Protein AF-A0A1Q7VZR0-F1 (afdb_monomer_lite)

Secondary structure (DSSP, 8-state):
----HHHHHHHHHHHSS--GGG---HHHHHHHHHHHHHHHHHHHHHHHHHHHHHH-HHHHHHHHHHHHHHHHHHHHHHHHHHHS--------PPP------------SS-GGGGHHHHHTSSS--

pLDDT: mean 72.95, std 22.97, range [35.16, 96.56]

Foldseek 3Di:
DDDDPLLLLLLQLLPFDDDPVVVDDLVVSVVSSVVSCVPPNSVRSVVVLVVCCVVPVVVSVVSSVSSSVSSCVSCVVVVVVVPVPPPPPDPPDDDDDDDDDPDPPPPPDPPPPVVVVVVVVPDDD

Sequence (125 aa):
MSITLDEVRAEALFAGDLQPSEHPPPERVRRSVTGMLRRYGAAWCAARMAQEFGDHPEWAAARMAWALRVVRDCYAGAARARTRCRPARLRRVAPTEPAGRVERVRCRYPTRRYRHA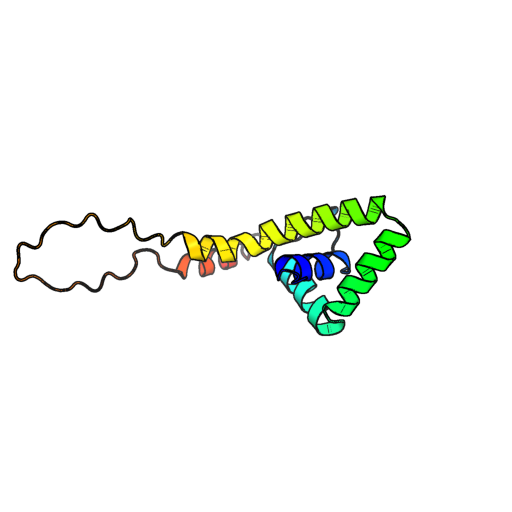LERRNRWC

Radius of gyration: 21.92 Å; chains: 1; bounding box: 68×50×35 Å

Structure (mmCIF, N/CA/C/O backbone):
data_AF-A0A1Q7VZR0-F1
#
_entry.id   AF-A0A1Q7VZR0-F1
#
loop_
_atom_site.group_PDB
_atom_site.id
_atom_site.type_symbol
_atom_site.label_atom_id
_atom_site.label_alt_id
_atom_site.label_comp_id
_atom_site.label_asym_id
_atom_site.label_entity_id
_atom_site.label_seq_id
_atom_site.pdbx_PDB_ins_code
_atom_site.Cartn_x
_atom_site.Cartn_y
_atom_site.Cartn_z
_atom_site.occupancy
_atom_site.B_iso_or_equiv
_atom_site.auth_seq_id
_atom_site.auth_comp_id
_atom_site.auth_asym_id
_atom_site.auth_atom_id
_atom_site.pdbx_PDB_model_num
ATOM 1 N N . MET A 1 1 ? -2.148 -15.924 -11.083 1.00 44.56 1 MET A N 1
ATOM 2 C CA . MET A 1 1 ? -1.932 -15.383 -9.722 1.00 44.56 1 MET A CA 1
ATOM 3 C C . MET A 1 1 ? -2.795 -14.146 -9.559 1.00 44.56 1 MET A C 1
ATOM 5 O O . MET A 1 1 ? -2.600 -13.192 -10.296 1.00 44.56 1 MET A O 1
ATOM 9 N N . SER A 1 2 ? -3.800 -14.184 -8.686 1.00 61.41 2 SER A N 1
ATOM 10 C CA . SER A 1 2 ? -4.652 -13.027 -8.392 1.00 61.41 2 SER A CA 1
ATOM 11 C C . SER A 1 2 ? -4.023 -12.206 -7.269 1.00 61.41 2 SER A C 1
ATOM 13 O O . SER A 1 2 ? -3.960 -12.694 -6.142 1.00 61.41 2 SER A O 1
ATOM 15 N N . ILE A 1 3 ? -3.577 -10.988 -7.567 1.00 76.94 3 ILE A N 1
ATOM 16 C CA . ILE A 1 3 ? -3.148 -10.038 -6.535 1.00 76.94 3 ILE A CA 1
ATOM 17 C C . ILE A 1 3 ? -4.372 -9.521 -5.769 1.00 76.94 3 ILE A C 1
ATOM 19 O O . ILE A 1 3 ? -5.441 -9.291 -6.344 1.00 76.94 3 ILE A O 1
ATOM 23 N N . THR A 1 4 ? -4.248 -9.377 -4.456 1.00 89.50 4 THR A N 1
ATOM 24 C CA . THR A 1 4 ? -5.311 -8.860 -3.593 1.00 89.50 4 THR A CA 1
ATOM 25 C C . THR A 1 4 ? -5.393 -7.335 -3.682 1.00 89.50 4 THR A C 1
ATOM 27 O O . THR A 1 4 ? -4.434 -6.643 -4.018 1.00 89.50 4 THR A O 1
ATOM 30 N N . LEU A 1 5 ? -6.547 -6.761 -3.332 1.00 89.75 5 LEU A N 1
ATOM 31 C CA . LEU A 1 5 ? -6.714 -5.304 -3.335 1.00 89.75 5 LEU A CA 1
ATOM 32 C C . LEU A 1 5 ? -5.774 -4.595 -2.343 1.00 89.75 5 LEU A C 1
ATOM 34 O O . LEU A 1 5 ? -5.388 -3.452 -2.575 1.00 89.75 5 LEU A O 1
ATOM 38 N N . ASP A 1 6 ? -5.421 -5.247 -1.236 1.00 91.62 6 ASP A N 1
ATOM 39 C CA . ASP A 1 6 ? -4.493 -4.674 -0.260 1.00 91.62 6 ASP A CA 1
ATOM 40 C C . ASP A 1 6 ? -3.043 -4.713 -0.760 1.00 91.62 6 ASP A C 1
ATOM 42 O O . ASP A 1 6 ? -2.290 -3.789 -0.462 1.00 91.62 6 ASP A O 1
ATOM 46 N N . GLU A 1 7 ? -2.675 -5.695 -1.587 1.00 93.12 7 GLU A N 1
ATOM 47 C CA . GLU A 1 7 ? -1.384 -5.715 -2.293 1.00 93.12 7 GLU A CA 1
ATOM 48 C C . GLU A 1 7 ? -1.291 -4.560 -3.291 1.00 93.12 7 GLU A C 1
ATOM 50 O O . GLU A 1 7 ? -0.358 -3.768 -3.208 1.00 93.12 7 GLU A O 1
ATOM 55 N N . VAL A 1 8 ? -2.322 -4.349 -4.117 1.00 94.62 8 VAL A N 1
ATOM 56 C CA . VAL A 1 8 ? -2.375 -3.210 -5.058 1.00 94.62 8 VAL A CA 1
ATOM 57 C C . VAL A 1 8 ? -2.266 -1.863 -4.331 1.00 94.62 8 VAL A C 1
ATOM 59 O O . VAL A 1 8 ? -1.611 -0.928 -4.792 1.00 94.62 8 VAL A O 1
ATOM 62 N N . ARG A 1 9 ? -2.906 -1.732 -3.162 1.00 95.69 9 ARG A N 1
ATOM 63 C CA . ARG A 1 9 ? -2.798 -0.520 -2.333 1.00 95.69 9 ARG A CA 1
ATOM 64 C C . ARG A 1 9 ? -1.403 -0.354 -1.739 1.00 95.69 9 ARG A C 1
ATOM 66 O O . ARG A 1 9 ? -0.948 0.781 -1.618 1.00 95.69 9 ARG A O 1
ATOM 73 N N . ALA A 1 10 ? -0.758 -1.449 -1.342 1.00 95.75 10 ALA A N 1
ATOM 74 C CA . ALA A 1 10 ? 0.597 -1.427 -0.805 1.00 95.75 10 ALA A CA 1
ATOM 75 C C . ALA A 1 10 ? 1.617 -1.063 -1.887 1.00 95.75 10 ALA A C 1
ATOM 77 O O . ALA A 1 10 ? 2.458 -0.213 -1.628 1.00 95.75 10 ALA A O 1
ATOM 78 N N . GLU A 1 11 ? 1.484 -1.591 -3.103 1.00 95.81 11 GLU A N 1
ATOM 79 C CA . GLU A 1 11 ? 2.297 -1.211 -4.268 1.00 95.81 11 GLU A CA 1
ATOM 80 C C . GLU A 1 11 ? 2.161 0.280 -4.595 1.00 95.81 11 GLU A C 1
ATOM 82 O O . GLU A 1 11 ? 3.150 0.985 -4.794 1.00 95.81 11 GLU A O 1
ATOM 87 N N . ALA A 1 12 ? 0.933 0.798 -4.590 1.00 96.56 12 ALA A N 1
ATOM 88 C CA . ALA A 1 12 ? 0.694 2.218 -4.822 1.00 96.56 12 ALA A CA 1
ATOM 89 C C . ALA A 1 12 ? 1.268 3.104 -3.704 1.00 96.56 12 ALA A C 1
ATOM 91 O O . ALA A 1 12 ? 1.770 4.192 -3.977 1.00 96.56 12 ALA A O 1
ATOM 92 N N . LEU A 1 13 ? 1.199 2.655 -2.445 1.00 95.56 13 LEU A N 1
ATOM 93 C CA . LEU A 1 13 ? 1.805 3.362 -1.315 1.00 95.56 13 LEU A CA 1
ATOM 94 C C . LEU A 1 13 ? 3.337 3.302 -1.366 1.00 95.56 13 LEU A C 1
ATOM 96 O O . LEU A 1 13 ? 3.990 4.291 -1.047 1.00 95.56 13 LEU A O 1
ATOM 100 N N . PHE A 1 14 ? 3.895 2.167 -1.786 1.00 95.25 14 PHE A N 1
ATOM 101 C CA . PHE A 1 14 ? 5.325 1.968 -1.989 1.00 95.25 14 PHE A CA 1
ATOM 102 C C . PHE A 1 14 ? 5.875 2.956 -3.021 1.00 95.25 14 PHE A C 1
ATOM 104 O O . PHE A 1 14 ? 6.869 3.626 -2.752 1.00 95.25 14 PHE A O 1
ATOM 111 N N . ALA A 1 15 ? 5.195 3.085 -4.163 1.00 93.25 15 ALA A N 1
ATOM 112 C CA . ALA A 1 15 ? 5.601 3.969 -5.251 1.00 93.25 15 ALA A CA 1
ATOM 113 C C . ALA A 1 15 ? 5.336 5.464 -4.978 1.00 93.25 15 ALA A C 1
ATOM 115 O O . ALA A 1 15 ? 5.796 6.304 -5.747 1.00 93.25 15 ALA A O 1
ATOM 116 N N . GLY A 1 16 ? 4.563 5.799 -3.941 1.00 90.25 16 GLY A N 1
ATOM 117 C CA . GLY A 1 16 ? 4.238 7.179 -3.579 1.00 90.25 16 GLY A CA 1
ATOM 118 C C . GLY A 1 16 ? 5.257 7.817 -2.632 1.00 90.25 16 GLY A C 1
ATOM 119 O O . GLY A 1 16 ? 6.066 7.132 -2.012 1.00 90.25 16 GLY A O 1
ATOM 120 N N . ASP A 1 17 ? 5.152 9.134 -2.450 1.00 87.88 17 ASP A N 1
ATOM 121 C CA . ASP A 1 17 ? 6.146 9.941 -1.718 1.00 87.88 17 ASP A CA 1
ATOM 122 C C . ASP A 1 17 ? 6.006 9.913 -0.187 1.00 87.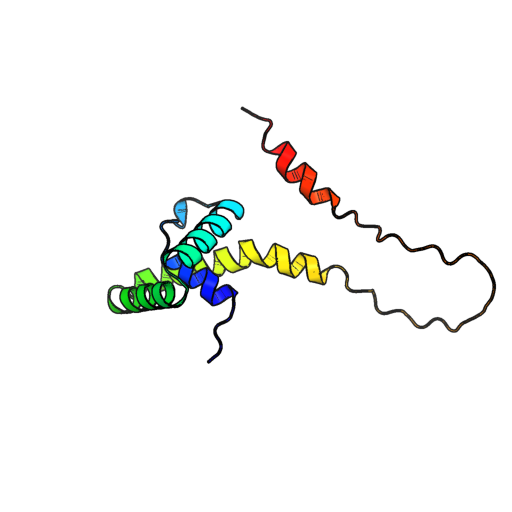88 17 ASP A C 1
ATOM 124 O O . ASP A 1 17 ? 6.772 10.561 0.520 1.00 87.88 17 ASP A O 1
ATOM 128 N N . LEU A 1 18 ? 5.025 9.183 0.358 1.00 89.50 18 LEU A N 1
ATOM 129 C CA . LEU A 1 18 ? 4.836 9.121 1.809 1.00 89.50 18 LEU A CA 1
ATOM 130 C C . LEU A 1 18 ? 5.999 8.381 2.470 1.00 89.50 18 LEU A C 1
ATOM 132 O O . LEU A 1 18 ? 6.367 7.277 2.055 1.00 89.50 18 LEU A O 1
ATOM 136 N N . GLN A 1 19 ? 6.542 8.979 3.527 1.00 83.38 19 GLN A N 1
ATOM 137 C CA . GLN A 1 19 ? 7.616 8.385 4.307 1.00 83.38 19 GLN A CA 1
ATOM 138 C C . GLN A 1 19 ? 7.094 7.742 5.602 1.00 83.38 19 GLN A C 1
ATOM 140 O O . GLN A 1 19 ? 6.137 8.233 6.211 1.00 83.38 19 GLN A O 1
ATOM 145 N N . PRO A 1 20 ? 7.742 6.660 6.077 1.00 78.31 20 PRO A N 1
ATOM 146 C CA . PRO A 1 20 ? 7.409 6.045 7.360 1.00 78.31 20 PRO A CA 1
ATOM 147 C C . PRO A 1 20 ? 7.498 6.991 8.562 1.00 78.31 20 PRO A C 1
ATOM 149 O O . PRO A 1 20 ? 6.682 6.887 9.477 1.00 78.31 20 PRO A O 1
ATOM 152 N N . SER A 1 21 ? 8.462 7.914 8.543 1.00 80.19 21 SER A N 1
ATOM 153 C CA . SER A 1 21 ? 8.747 8.882 9.610 1.00 80.19 21 SER A CA 1
ATOM 154 C C . SER A 1 21 ? 7.662 9.946 9.787 1.00 80.19 21 SER A C 1
ATOM 156 O O . SER A 1 21 ? 7.508 10.486 10.876 1.00 80.19 21 SER A O 1
ATOM 158 N N . GLU A 1 22 ? 6.879 10.240 8.746 1.00 79.31 22 GLU A N 1
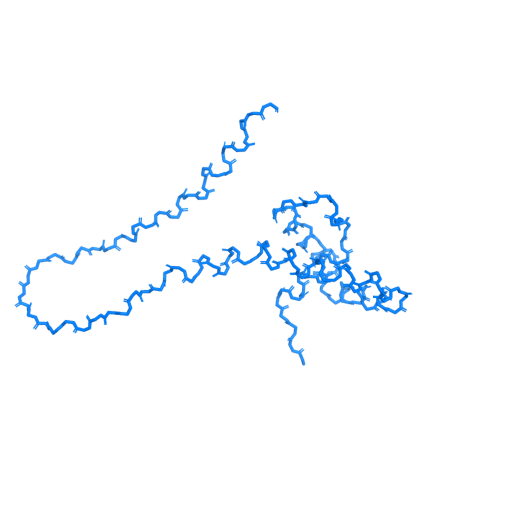ATOM 159 C CA . GLU A 1 22 ? 5.829 11.267 8.795 1.00 79.31 22 GLU A CA 1
ATOM 160 C C . GLU A 1 22 ? 4.589 10.834 9.596 1.00 79.31 22 GLU A C 1
ATOM 162 O O . GLU A 1 22 ? 3.683 11.644 9.794 1.00 79.31 22 GLU A O 1
ATOM 167 N N . HIS A 1 23 ? 4.501 9.560 10.004 1.00 78.56 23 HIS A N 1
ATOM 168 C CA . HIS A 1 23 ? 3.334 8.973 10.676 1.00 78.56 23 HIS A CA 1
ATOM 169 C C . HIS A 1 23 ? 1.989 9.418 10.055 1.00 78.56 23 HIS A C 1
ATOM 171 O O . HIS A 1 23 ? 1.122 9.966 10.748 1.00 78.56 23 HIS A O 1
ATOM 177 N N . PRO A 1 24 ? 1.793 9.224 8.734 1.00 82.62 24 PRO A N 1
ATOM 178 C CA . PRO A 1 24 ? 0.688 9.844 8.022 1.00 82.62 24 PRO A CA 1
ATOM 179 C C . PRO A 1 24 ? -0.669 9.322 8.521 1.00 82.62 24 PRO A C 1
ATOM 181 O O . PRO A 1 24 ? -0.843 8.114 8.704 1.00 82.62 24 PRO A O 1
ATOM 184 N N . PRO A 1 25 ? -1.676 10.202 8.690 1.00 83.06 25 PRO A N 1
ATOM 185 C CA . PRO A 1 25 ? -3.005 9.771 9.097 1.00 83.06 25 PRO A CA 1
ATOM 186 C C . PRO A 1 25 ? -3.675 8.927 7.994 1.00 83.06 25 PRO A C 1
ATOM 188 O O . PRO A 1 25 ? -3.388 9.128 6.804 1.00 83.06 25 PRO A O 1
ATOM 191 N N . PRO A 1 26 ? -4.620 8.030 8.344 1.00 85.50 26 PRO A N 1
ATOM 192 C CA . PRO A 1 26 ? -5.240 7.103 7.392 1.00 85.50 26 PRO A CA 1
ATOM 193 C C . PRO A 1 26 ? -5.867 7.766 6.160 1.00 85.50 26 PRO A C 1
ATOM 195 O O . PRO A 1 26 ? -5.871 7.201 5.068 1.00 85.50 26 PRO A O 1
ATOM 198 N N . GLU A 1 27 ? -6.392 8.979 6.301 1.00 86.75 27 GLU A N 1
ATOM 199 C CA . GLU A 1 27 ? -6.986 9.755 5.215 1.00 86.75 27 GLU A CA 1
ATOM 200 C C . GLU A 1 27 ? -5.933 10.202 4.196 1.00 86.75 27 GLU A C 1
ATOM 202 O O . GLU A 1 27 ? -6.187 10.154 2.991 1.00 86.75 27 GLU A O 1
ATOM 207 N N . ARG A 1 28 ? -4.742 10.605 4.661 1.00 88.81 28 ARG A N 1
ATOM 208 C CA . ARG A 1 28 ? -3.625 11.005 3.791 1.00 88.81 28 ARG A CA 1
ATOM 209 C C . ARG A 1 28 ? -3.091 9.797 3.027 1.00 88.81 28 ARG A C 1
ATOM 211 O O . ARG A 1 28 ? -2.902 9.896 1.817 1.00 88.81 28 ARG A O 1
ATOM 218 N N . VAL A 1 29 ? -2.968 8.651 3.698 1.00 91.75 29 VAL A N 1
ATOM 219 C CA . VAL A 1 29 ? -2.619 7.366 3.068 1.00 91.75 29 VAL A CA 1
ATOM 220 C C . VAL A 1 29 ? -3.621 7.016 1.965 1.00 91.75 29 VAL A C 1
ATOM 222 O O . VAL A 1 29 ? -3.230 6.760 0.829 1.00 91.75 29 VAL A O 1
ATOM 225 N N . ARG A 1 30 ? -4.928 7.062 2.259 1.00 92.12 30 ARG A N 1
ATOM 226 C CA . ARG A 1 30 ? -5.984 6.746 1.280 1.00 92.12 30 ARG A CA 1
ATOM 227 C C . ARG A 1 30 ? -5.971 7.668 0.066 1.00 92.12 30 ARG A C 1
ATOM 229 O O . ARG A 1 30 ? -6.133 7.189 -1.058 1.00 92.12 30 ARG A O 1
ATOM 236 N N . ARG A 1 31 ? -5.774 8.973 0.278 1.00 93.25 31 ARG A N 1
ATOM 237 C CA . ARG A 1 31 ? -5.664 9.949 -0.815 1.00 93.25 31 ARG A CA 1
ATOM 238 C C . ARG A 1 31 ? -4.438 9.693 -1.680 1.00 93.25 31 ARG A C 1
ATOM 240 O O . ARG A 1 31 ? -4.584 9.674 -2.895 1.00 93.25 31 ARG A O 1
ATOM 247 N N . SER A 1 32 ? -3.280 9.448 -1.066 1.00 94.69 32 SER A N 1
ATOM 248 C CA . SER A 1 32 ? -2.039 9.150 -1.789 1.00 94.69 32 SER A CA 1
ATOM 249 C C . SER A 1 32 ? -2.190 7.901 -2.660 1.00 94.69 32 SER A C 1
ATOM 251 O O . SER A 1 32 ? -2.033 7.975 -3.875 1.00 94.69 32 SER A O 1
ATOM 253 N N . VAL A 1 33 ? -2.653 6.791 -2.073 1.00 94.81 33 VAL A N 1
ATOM 254 C CA . VAL A 1 33 ? -2.904 5.532 -2.798 1.00 94.81 33 VAL A CA 1
ATOM 255 C C . VAL A 1 33 ? -3.877 5.735 -3.960 1.00 94.81 33 VAL A C 1
ATOM 257 O O . VAL A 1 33 ? -3.620 5.293 -5.076 1.00 94.81 33 VAL A O 1
ATOM 260 N N . THR A 1 34 ? -4.986 6.443 -3.728 1.00 95.06 34 THR A N 1
ATOM 261 C CA . THR A 1 34 ? -5.968 6.719 -4.788 1.00 95.06 34 THR A CA 1
ATOM 262 C C . THR A 1 34 ? -5.378 7.604 -5.888 1.00 95.06 34 THR A C 1
ATOM 264 O O . THR A 1 34 ? -5.6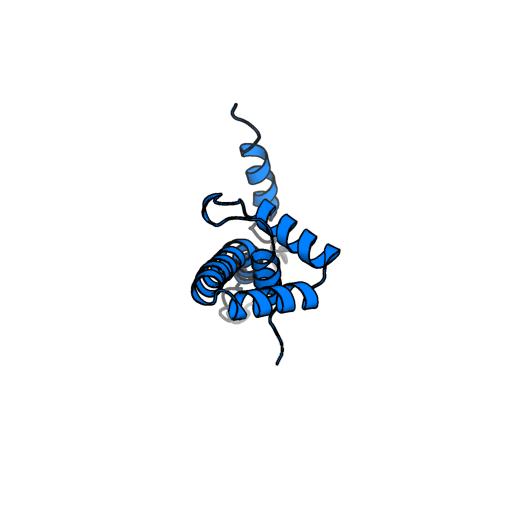57 7.376 -7.061 1.00 95.06 34 THR A O 1
ATOM 267 N N . GLY A 1 35 ? -4.564 8.599 -5.528 1.00 95.75 35 GLY A N 1
ATOM 268 C CA . GLY A 1 35 ? -3.887 9.483 -6.474 1.00 95.75 35 GLY A CA 1
ATOM 269 C C . GLY A 1 35 ? -2.901 8.729 -7.363 1.00 95.75 35 GLY A C 1
ATOM 270 O O . GLY A 1 35 ? -2.972 8.858 -8.582 1.00 95.75 35 GLY A O 1
ATOM 271 N N . MET A 1 36 ? -2.060 7.881 -6.768 1.00 95.69 36 MET A N 1
ATOM 272 C CA . MET A 1 36 ? -1.098 7.042 -7.490 1.00 95.69 36 MET A CA 1
ATOM 273 C C . MET A 1 36 ? -1.798 6.089 -8.460 1.00 95.69 36 MET A C 1
ATOM 275 O O . MET A 1 36 ? -1.482 6.069 -9.649 1.00 95.69 36 MET A O 1
ATOM 279 N N . LEU A 1 37 ? -2.823 5.373 -7.986 1.00 95.31 37 LEU A N 1
ATOM 280 C CA . LEU A 1 37 ? -3.587 4.445 -8.822 1.00 95.31 37 LEU A CA 1
ATOM 281 C C . LEU A 1 37 ? -4.332 5.149 -9.959 1.00 95.31 37 LEU A C 1
ATOM 283 O O . LEU A 1 37 ? -4.424 4.600 -11.050 1.00 95.31 37 LEU A O 1
ATOM 287 N N . ARG A 1 38 ? -4.859 6.357 -9.733 1.00 95.00 38 ARG A N 1
ATOM 288 C CA . ARG A 1 38 ? -5.543 7.126 -10.784 1.00 95.00 38 ARG A CA 1
ATOM 289 C C . ARG A 1 38 ? -4.587 7.715 -11.811 1.00 95.00 38 ARG A C 1
ATOM 291 O O . ARG A 1 38 ? -4.956 7.807 -12.975 1.00 95.00 38 ARG A O 1
ATOM 298 N N . ARG A 1 39 ? -3.404 8.155 -11.381 1.00 95.88 39 ARG A N 1
ATOM 299 C CA . ARG A 1 39 ? -2.441 8.837 -12.249 1.00 95.88 39 ARG A CA 1
ATOM 300 C C . ARG A 1 39 ? -1.612 7.862 -13.080 1.00 95.88 39 ARG A C 1
ATOM 302 O O . ARG A 1 39 ? -1.350 8.150 -14.240 1.00 95.88 39 ARG A O 1
ATOM 309 N N . TYR A 1 40 ? -1.212 6.739 -12.489 1.00 95.00 40 TYR A N 1
ATOM 310 C CA . TYR A 1 40 ? -0.251 5.813 -13.097 1.00 95.00 40 TYR A CA 1
ATOM 311 C C . TYR A 1 40 ? -0.804 4.399 -13.302 1.00 95.00 40 TYR A C 1
ATOM 313 O O . TYR A 1 40 ? -0.293 3.648 -14.128 1.00 95.00 40 TYR A O 1
ATOM 321 N N . GLY A 1 41 ? -1.864 4.025 -12.581 1.00 94.38 41 GLY A N 1
ATOM 322 C CA . GLY A 1 41 ? -2.421 2.676 -12.633 1.00 94.38 41 GLY A CA 1
ATOM 323 C C . GLY A 1 41 ? -1.638 1.654 -11.802 1.00 94.38 41 GLY A C 1
ATOM 324 O O . GLY A 1 41 ? -0.512 1.887 -11.362 1.00 94.38 41 GLY A O 1
ATOM 325 N N . ALA A 1 42 ? -2.259 0.493 -11.577 1.00 93.62 42 ALA A N 1
ATOM 326 C CA . ALA A 1 42 ? -1.689 -0.576 -10.753 1.00 93.62 42 ALA A CA 1
ATOM 327 C C . ALA A 1 42 ? -0.441 -1.214 -11.388 1.00 93.62 42 ALA A C 1
ATOM 329 O O . ALA A 1 42 ? 0.551 -1.424 -10.702 1.00 93.62 42 ALA A O 1
ATOM 330 N N . ALA A 1 43 ? -0.456 -1.452 -12.705 1.00 94.44 43 ALA A N 1
ATOM 331 C CA . ALA A 1 43 ? 0.664 -2.082 -13.409 1.00 94.44 43 ALA A CA 1
ATOM 332 C C . ALA A 1 43 ? 1.958 -1.259 -13.311 1.00 94.44 43 ALA A C 1
ATOM 334 O O . ALA A 1 43 ? 3.030 -1.815 -13.095 1.00 94.44 43 ALA A O 1
ATOM 335 N N . TRP A 1 44 ? 1.855 0.069 -13.409 1.00 95.88 44 TRP A N 1
ATOM 336 C CA . TRP A 1 44 ? 3.009 0.949 -13.242 1.00 95.88 44 TRP A CA 1
ATOM 337 C C . TRP A 1 44 ? 3.538 0.928 -11.804 1.00 95.88 44 TRP A C 1
ATOM 339 O O . TRP A 1 44 ? 4.748 0.886 -11.600 1.00 95.88 44 TRP A O 1
ATOM 349 N N . CYS A 1 45 ? 2.647 0.903 -10.803 1.00 95.12 45 CYS A N 1
ATOM 350 C CA . CYS A 1 45 ? 3.052 0.799 -9.398 1.00 95.12 45 CYS A CA 1
ATOM 351 C C . CYS A 1 45 ? 3.802 -0.517 -9.132 1.00 95.12 45 CYS A C 1
ATOM 353 O O . CYS A 1 45 ? 4.849 -0.499 -8.488 1.00 95.12 45 CYS A O 1
ATOM 355 N N . ALA A 1 46 ? 3.313 -1.631 -9.685 1.00 94.38 46 ALA A N 1
ATOM 356 C CA . ALA A 1 46 ? 3.977 -2.929 -9.603 1.00 94.38 46 ALA A CA 1
ATOM 357 C C . ALA A 1 46 ? 5.342 -2.927 -10.314 1.00 94.38 46 ALA A C 1
ATOM 359 O O . ALA A 1 46 ? 6.322 -3.412 -9.756 1.00 94.38 46 ALA A O 1
ATOM 360 N N . ALA A 1 47 ? 5.435 -2.327 -11.506 1.00 95.00 47 ALA A N 1
ATOM 361 C CA . ALA A 1 47 ? 6.694 -2.214 -12.243 1.00 95.00 47 ALA A CA 1
ATOM 362 C C . ALA A 1 47 ? 7.729 -1.359 -11.496 1.00 95.00 47 ALA A C 1
ATOM 364 O O . ALA A 1 47 ? 8.890 -1.745 -11.401 1.00 95.00 47 ALA A O 1
ATOM 365 N N . ARG A 1 48 ? 7.312 -0.227 -10.909 1.00 94.56 48 ARG A N 1
ATOM 366 C CA . ARG A 1 48 ? 8.196 0.616 -10.092 1.00 94.56 48 ARG A CA 1
ATOM 367 C C . ARG A 1 48 ? 8.688 -0.126 -8.850 1.00 94.56 48 ARG A C 1
ATOM 369 O O . ARG A 1 48 ? 9.862 -0.026 -8.518 1.00 94.56 48 ARG A O 1
ATOM 376 N N . MET A 1 49 ? 7.807 -0.879 -8.194 1.00 94.38 49 MET A N 1
ATOM 377 C CA . MET A 1 49 ? 8.182 -1.733 -7.070 1.00 94.38 49 MET A CA 1
ATOM 378 C C . MET A 1 49 ? 9.211 -2.787 -7.491 1.00 94.38 49 MET A C 1
ATOM 380 O O . MET A 1 49 ? 10.257 -2.884 -6.861 1.00 94.38 49 MET A O 1
ATOM 384 N N . ALA A 1 50 ? 8.970 -3.505 -8.589 1.00 95.00 50 ALA A N 1
ATOM 385 C CA . ALA A 1 50 ? 9.893 -4.517 -9.095 1.00 95.00 50 ALA A CA 1
ATOM 386 C C . ALA A 1 50 ? 11.267 -3.939 -9.472 1.00 95.00 50 ALA A C 1
ATOM 388 O O . ALA A 1 50 ? 12.282 -4.546 -9.146 1.00 95.00 50 ALA A O 1
ATOM 389 N N . GLN A 1 51 ? 11.298 -2.762 -10.107 1.00 94.81 51 GLN A N 1
ATOM 390 C CA . GLN A 1 51 ? 12.545 -2.071 -10.441 1.00 94.81 51 GLN A CA 1
ATOM 391 C C . GLN A 1 51 ? 13.368 -1.787 -9.183 1.00 94.81 51 GLN A C 1
ATOM 393 O O . GLN A 1 51 ? 14.536 -2.147 -9.108 1.00 94.81 51 GLN A O 1
ATOM 398 N N . GLU A 1 52 ? 12.735 -1.212 -8.164 1.00 94.25 52 GLU A N 1
ATOM 399 C CA . GLU A 1 52 ? 13.417 -0.881 -6.917 1.00 94.25 52 GLU A CA 1
ATOM 400 C C . GLU A 1 52 ? 13.924 -2.123 -6.175 1.00 94.25 52 GLU A C 1
ATOM 402 O O . GLU A 1 52 ? 14.999 -2.105 -5.587 1.00 94.25 52 GLU A O 1
ATOM 407 N N . PHE A 1 53 ? 13.173 -3.224 -6.217 1.00 94.88 53 PHE A N 1
ATOM 408 C CA . PHE A 1 53 ? 13.643 -4.499 -5.677 1.00 94.88 53 PHE A CA 1
ATOM 409 C C . PHE A 1 53 ? 14.854 -5.059 -6.436 1.00 94.88 53 PHE A C 1
ATOM 411 O O . PHE A 1 53 ? 15.616 -5.823 -5.848 1.00 94.88 53 PHE A O 1
ATOM 418 N N . GLY A 1 54 ? 15.031 -4.702 -7.710 1.00 95.06 54 GLY A N 1
ATOM 419 C CA . GLY A 1 54 ? 16.223 -5.037 -8.486 1.00 95.06 54 GLY A CA 1
ATOM 420 C C . GLY A 1 54 ? 17.429 -4.166 -8.132 1.00 95.06 54 GLY A C 1
ATOM 421 O O . GLY A 1 54 ? 18.537 -4.687 -8.031 1.00 95.06 54 GLY A O 1
ATOM 422 N N . ASP A 1 55 ? 17.207 -2.870 -7.910 1.00 95.75 55 ASP A N 1
ATOM 423 C CA . ASP A 1 55 ? 18.279 -1.901 -7.657 1.00 95.75 55 ASP A CA 1
ATOM 424 C C . ASP A 1 55 ? 18.739 -1.909 -6.185 1.00 95.75 55 ASP A C 1
ATOM 426 O O . ASP A 1 55 ? 19.938 -1.942 -5.898 1.00 95.75 55 ASP A O 1
ATOM 430 N N . HIS A 1 56 ? 17.787 -1.905 -5.245 1.00 94.94 56 HIS A N 1
ATOM 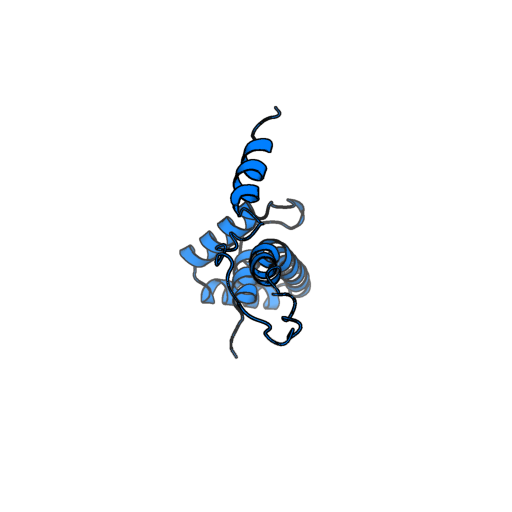431 C CA . HIS A 1 56 ? 18.012 -1.758 -3.801 1.00 94.94 56 HIS A CA 1
ATOM 432 C C . HIS A 1 56 ? 17.085 -2.683 -2.985 1.00 94.94 56 HIS A C 1
ATOM 434 O O . HIS A 1 56 ? 16.123 -2.224 -2.348 1.00 94.94 56 HIS A O 1
ATOM 440 N N . PRO A 1 57 ? 17.352 -4.002 -2.968 1.00 91.12 57 PRO A N 1
ATOM 441 C CA . PRO A 1 57 ? 16.436 -4.992 -2.407 1.00 91.12 57 PRO A CA 1
ATOM 442 C C . PRO A 1 57 ? 16.181 -4.814 -0.904 1.00 91.12 57 PRO A C 1
ATOM 444 O O . PRO A 1 57 ? 15.046 -4.979 -0.453 1.00 91.12 57 PRO A O 1
ATOM 447 N N . GLU A 1 58 ? 17.190 -4.451 -0.110 1.00 93.38 58 GLU A N 1
ATOM 448 C CA . GLU A 1 58 ? 17.050 -4.246 1.336 1.00 93.38 58 GLU A CA 1
ATOM 449 C C . GLU A 1 58 ? 16.183 -3.027 1.675 1.00 93.38 58 GLU A C 1
ATOM 451 O O . GLU A 1 58 ? 15.325 -3.090 2.564 1.00 93.38 58 GLU A O 1
ATOM 456 N N . TRP A 1 59 ? 16.349 -1.936 0.923 1.00 92.69 59 TRP A N 1
ATOM 457 C CA . TRP A 1 59 ? 15.543 -0.730 1.082 1.00 92.69 59 TRP A CA 1
ATOM 458 C C . TRP A 1 59 ? 14.098 -0.978 0.651 1.00 92.69 59 TRP A C 1
ATOM 460 O O . TRP A 1 59 ? 13.154 -0.656 1.385 1.00 92.69 59 TRP A O 1
ATOM 470 N N . ALA A 1 60 ? 13.920 -1.622 -0.504 1.00 94.12 60 ALA A N 1
ATOM 471 C CA . ALA A 1 60 ? 12.617 -1.988 -1.030 1.00 94.12 60 ALA A CA 1
ATOM 472 C C . ALA A 1 60 ? 11.871 -2.932 -0.070 1.00 94.12 60 ALA A C 1
ATOM 474 O O . ALA A 1 60 ? 10.701 -2.706 0.248 1.00 94.12 60 ALA A O 1
ATOM 475 N N . ALA A 1 61 ? 12.546 -3.940 0.487 1.00 94.38 61 ALA A N 1
ATOM 476 C CA . ALA A 1 61 ? 11.946 -4.854 1.455 1.00 94.38 61 ALA A CA 1
ATOM 477 C C . ALA A 1 61 ? 11.441 -4.116 2.706 1.00 94.38 61 ALA A C 1
ATOM 479 O O . ALA A 1 61 ? 10.292 -4.311 3.122 1.00 94.38 61 ALA A O 1
ATOM 480 N N . ALA A 1 62 ? 12.255 -3.220 3.275 1.00 93.44 62 ALA A N 1
ATOM 481 C CA . ALA A 1 62 ? 11.867 -2.421 4.435 1.00 93.44 62 ALA A CA 1
ATOM 482 C C . ALA A 1 62 ? 10.664 -1.507 4.128 1.00 93.44 62 ALA A C 1
ATOM 484 O O . ALA A 1 62 ? 9.704 -1.445 4.908 1.00 93.44 62 ALA A O 1
ATOM 485 N N . ARG A 1 63 ? 10.670 -0.843 2.965 1.00 94.38 63 ARG A N 1
ATOM 486 C CA . ARG A 1 63 ? 9.578 0.036 2.521 1.00 94.38 63 ARG A CA 1
ATOM 487 C C . ARG A 1 63 ? 8.287 -0.738 2.251 1.00 94.38 63 ARG A C 1
ATOM 489 O O . ARG A 1 63 ? 7.216 -0.291 2.660 1.00 94.38 63 ARG A O 1
ATOM 496 N N . MET A 1 64 ? 8.363 -1.912 1.631 1.00 95.56 64 MET A N 1
ATOM 497 C CA . MET A 1 64 ? 7.191 -2.745 1.349 1.00 95.56 64 MET A CA 1
ATOM 498 C C . MET A 1 64 ? 6.587 -3.329 2.632 1.00 95.56 64 MET A C 1
ATOM 500 O O . MET A 1 64 ? 5.367 -3.316 2.807 1.00 95.56 64 MET A O 1
ATOM 504 N N . ALA A 1 65 ? 7.422 -3.760 3.584 1.00 94.44 65 ALA A N 1
ATOM 505 C CA . ALA A 1 65 ? 6.959 -4.209 4.897 1.00 94.44 65 ALA A CA 1
ATOM 506 C C . ALA A 1 65 ? 6.202 -3.100 5.649 1.00 94.44 65 ALA A C 1
ATOM 508 O O . ALA A 1 65 ? 5.146 -3.350 6.245 1.00 94.44 65 ALA A O 1
ATOM 509 N N . TRP A 1 66 ? 6.704 -1.864 5.583 1.00 95.00 66 TRP A N 1
ATOM 510 C CA . TRP A 1 66 ? 6.001 -0.695 6.103 1.00 95.00 66 TRP A CA 1
ATOM 511 C C . TRP A 1 66 ? 4.678 -0.445 5.367 1.00 95.00 66 TRP A C 1
ATOM 513 O O . TRP A 1 66 ? 3.640 -0.312 6.019 1.00 95.00 66 TRP A O 1
ATOM 523 N N . ALA A 1 67 ? 4.683 -0.440 4.032 1.00 95.19 67 ALA A N 1
ATOM 524 C CA . ALA A 1 67 ? 3.493 -0.173 3.228 1.00 95.19 67 ALA A CA 1
ATOM 525 C C . ALA A 1 67 ? 2.371 -1.182 3.522 1.00 95.19 67 ALA A C 1
ATOM 527 O O . ALA A 1 67 ? 1.225 -0.792 3.754 1.00 95.19 67 ALA A O 1
ATOM 528 N N . LEU A 1 68 ? 2.707 -2.473 3.611 1.00 93.62 68 LEU A N 1
ATOM 529 C CA . LEU A 1 68 ? 1.771 -3.535 3.979 1.00 93.62 68 LEU A CA 1
ATOM 530 C C . LEU A 1 68 ? 1.173 -3.317 5.371 1.00 93.62 68 LEU A C 1
ATOM 532 O O . LEU A 1 68 ? -0.035 -3.485 5.551 1.00 93.62 68 LEU A O 1
ATOM 536 N N . ARG A 1 69 ? 1.988 -2.931 6.360 1.00 92.06 69 ARG A N 1
ATOM 537 C CA . ARG A 1 69 ? 1.507 -2.625 7.716 1.00 92.06 69 ARG A CA 1
ATOM 538 C C . ARG A 1 69 ? 0.539 -1.445 7.701 1.00 92.06 69 ARG A C 1
ATOM 540 O O . ARG A 1 69 ? -0.577 -1.572 8.191 1.00 92.06 69 ARG A O 1
ATOM 547 N N . VAL A 1 70 ? 0.925 -0.342 7.065 1.00 90.81 70 VAL A N 1
ATOM 548 C CA . VAL A 1 70 ? 0.103 0.871 6.983 1.00 90.81 70 VAL A CA 1
ATOM 549 C C . VAL A 1 70 ? -1.209 0.614 6.250 1.00 90.81 70 VAL A C 1
ATOM 551 O O . VAL A 1 70 ? -2.259 1.066 6.704 1.00 90.81 70 VAL A O 1
ATOM 554 N N . VAL A 1 71 ? -1.191 -0.131 5.143 1.00 92.44 71 VAL A N 1
ATOM 555 C CA . VAL A 1 71 ? -2.414 -0.498 4.418 1.00 92.44 71 VAL A CA 1
ATOM 556 C C . VAL A 1 71 ? -3.305 -1.377 5.288 1.00 92.44 71 VAL A C 1
ATOM 558 O O . VAL A 1 71 ? -4.493 -1.083 5.431 1.00 92.44 71 VAL A O 1
ATOM 561 N N . ARG A 1 72 ? -2.752 -2.401 5.943 1.00 89.38 72 ARG A N 1
ATOM 562 C CA . ARG A 1 72 ? -3.522 -3.224 6.883 1.00 89.38 72 ARG A CA 1
ATOM 563 C C . ARG A 1 72 ? -4.157 -2.360 7.968 1.00 89.38 72 ARG A C 1
ATOM 565 O O . ARG A 1 72 ? -5.360 -2.463 8.170 1.00 89.38 72 ARG A O 1
ATOM 572 N N . ASP A 1 73 ? -3.423 -1.445 8.587 1.00 86.56 73 ASP A N 1
ATOM 573 C CA . ASP A 1 73 ? -3.947 -0.599 9.664 1.00 86.56 73 ASP A CA 1
ATOM 574 C C . ASP A 1 73 ? -5.013 0.395 9.168 1.00 86.56 73 ASP A C 1
ATOM 576 O O . ASP A 1 73 ? -6.097 0.519 9.748 1.00 86.56 73 ASP A O 1
ATOM 580 N N . CYS A 1 74 ? -4.756 1.059 8.039 1.00 88.25 74 CYS A N 1
ATOM 581 C CA . CYS A 1 74 ? -5.639 2.083 7.480 1.00 88.25 74 CYS A CA 1
ATOM 582 C C . CYS A 1 74 ? -6.909 1.502 6.845 1.00 88.25 74 CYS A C 1
ATOM 584 O O . CYS A 1 74 ? -7.936 2.189 6.792 1.00 88.25 74 CYS A O 1
ATOM 586 N N . TYR A 1 75 ? -6.869 0.262 6.351 1.00 83.19 75 TYR A N 1
ATOM 587 C CA . TYR A 1 75 ? -7.985 -0.372 5.642 1.00 83.19 75 TYR A CA 1
ATOM 588 C C . TYR A 1 75 ? -8.660 -1.505 6.439 1.00 83.19 75 TYR A C 1
ATOM 590 O O . TYR A 1 75 ? -9.828 -1.806 6.171 1.00 83.19 75 TYR A O 1
ATOM 598 N N . ALA A 1 76 ? -8.049 -2.032 7.511 1.00 73.75 76 ALA A N 1
ATOM 599 C CA . ALA A 1 76 ? -8.701 -2.989 8.416 1.00 73.75 76 ALA A CA 1
ATOM 600 C C . ALA A 1 76 ? -9.932 -2.401 9.116 1.00 73.75 76 ALA A C 1
ATOM 602 O O . ALA A 1 76 ? -10.868 -3.140 9.417 1.00 73.75 76 ALA A O 1
ATOM 603 N N . GLY A 1 77 ? -9.990 -1.082 9.342 1.00 58.38 77 GLY A N 1
ATOM 604 C CA . GLY A 1 77 ? -11.173 -0.413 9.901 1.00 58.38 77 GLY A CA 1
ATOM 605 C C . GLY A 1 77 ? -12.438 -0.591 9.046 1.00 58.38 77 GLY A C 1
ATOM 606 O O . GLY A 1 77 ? -13.532 -0.730 9.590 1.00 58.38 77 GLY A O 1
ATOM 607 N N . ALA A 1 78 ? -12.293 -0.684 7.720 1.00 54.09 78 ALA A N 1
ATOM 608 C CA . ALA A 1 78 ? -13.408 -0.934 6.805 1.00 54.09 78 ALA A CA 1
ATOM 609 C C . ALA A 1 78 ? -13.864 -2.406 6.821 1.00 54.09 78 ALA A C 1
ATOM 611 O O . ALA A 1 78 ? -15.052 -2.688 6.670 1.00 54.09 78 ALA A O 1
ATOM 612 N N . ALA A 1 79 ? -12.944 -3.348 7.056 1.00 50.78 79 ALA A N 1
ATOM 613 C CA . ALA A 1 79 ? -13.246 -4.777 7.166 1.00 50.78 79 ALA A CA 1
ATOM 614 C C . ALA A 1 79 ? -13.801 -5.162 8.554 1.00 50.78 79 ALA A C 1
ATOM 616 O O . ALA A 1 79 ? -14.766 -5.921 8.650 1.00 50.78 79 ALA A O 1
ATOM 617 N N . ARG A 1 80 ? -13.261 -4.581 9.636 1.00 50.84 80 ARG A N 1
ATOM 618 C CA . ARG A 1 80 ? -13.719 -4.787 11.025 1.00 50.84 80 ARG A CA 1
ATOM 619 C C . ARG A 1 80 ? -15.097 -4.175 11.290 1.00 50.84 80 ARG A C 1
ATOM 621 O O . ARG A 1 80 ? -15.841 -4.695 12.118 1.00 50.84 80 ARG A O 1
ATOM 628 N N . ALA A 1 81 ? -15.469 -3.117 10.566 1.00 51.00 81 ALA A N 1
ATOM 629 C CA . ALA A 1 81 ? -16.827 -2.571 10.596 1.00 51.00 81 ALA A CA 1
ATOM 630 C C . ALA A 1 81 ? -17.865 -3.543 10.002 1.00 51.00 81 ALA A C 1
ATOM 632 O O . ALA A 1 81 ? -19.006 -3.569 10.455 1.00 51.00 81 ALA A O 1
ATOM 633 N N . ARG A 1 82 ? -17.464 -4.393 9.046 1.00 51.41 82 ARG A N 1
ATOM 634 C CA . ARG A 1 82 ? -18.338 -5.405 8.426 1.00 51.41 82 ARG A CA 1
ATOM 635 C C . ARG A 1 82 ? -18.530 -6.659 9.283 1.00 51.41 82 ARG A C 1
ATOM 637 O O . ARG A 1 82 ? -19.466 -7.409 9.049 1.00 51.41 82 ARG A O 1
ATOM 644 N N . THR A 1 83 ? -17.677 -6.888 10.283 1.00 50.22 83 THR A N 1
ATOM 645 C CA . THR A 1 83 ? -17.636 -8.147 11.055 1.00 50.22 83 THR A CA 1
ATOM 646 C C . THR A 1 83 ? -18.098 -8.031 12.506 1.00 50.22 83 THR A C 1
ATOM 648 O O . THR A 1 83 ? -18.141 -9.038 13.209 1.00 50.22 83 THR A O 1
ATOM 651 N N . ARG A 1 84 ? -18.511 -6.842 12.972 1.00 49.19 84 ARG A N 1
ATOM 652 C CA . ARG A 1 84 ? -19.074 -6.677 14.329 1.00 49.19 84 ARG A CA 1
ATOM 653 C C . ARG A 1 84 ? -20.598 -6.718 14.413 1.00 49.19 84 ARG A C 1
ATOM 655 O O . ARG A 1 84 ? -21.128 -6.689 15.514 1.00 49.19 84 ARG A O 1
ATOM 662 N N . CYS A 1 85 ? -21.299 -6.897 13.296 1.00 47.50 85 CYS A N 1
ATOM 663 C CA . CYS A 1 85 ? -22.615 -7.538 13.324 1.00 47.50 85 CYS A CA 1
ATOM 664 C C . CYS A 1 85 ? -22.438 -9.024 13.012 1.00 47.50 85 CYS A C 1
ATOM 666 O O . CYS A 1 85 ? -22.836 -9.509 11.959 1.00 47.50 85 CYS A O 1
ATOM 668 N N . ARG A 1 86 ? -21.808 -9.760 13.933 1.00 46.28 86 ARG A N 1
ATOM 669 C CA . ARG A 1 86 ? -22.045 -11.200 14.019 1.00 46.28 86 ARG A CA 1
ATOM 670 C C . ARG A 1 86 ? -23.401 -11.310 14.715 1.00 46.28 86 ARG A C 1
ATOM 672 O O . ARG A 1 86 ? -23.446 -10.969 15.898 1.00 46.28 86 ARG A O 1
ATOM 679 N N . PRO A 1 87 ? -24.509 -11.692 14.050 1.00 45.50 87 PRO A N 1
ATOM 680 C CA . PRO A 1 87 ? -25.679 -12.086 14.814 1.00 45.50 87 PRO A CA 1
ATOM 681 C C . PRO A 1 87 ? -25.192 -13.190 15.752 1.00 45.50 87 PRO A C 1
ATOM 683 O O . PRO A 1 87 ? -24.615 -14.185 15.297 1.00 45.50 87 PRO A O 1
ATOM 686 N N . ALA A 1 88 ? -25.310 -12.964 17.063 1.00 48.44 88 ALA A N 1
ATOM 687 C CA . ALA A 1 88 ? -25.196 -14.042 18.028 1.00 48.44 88 ALA A CA 1
ATOM 688 C C . ALA A 1 88 ? -26.131 -15.127 17.500 1.00 48.44 88 ALA A C 1
ATOM 690 O O . ALA A 1 88 ? -27.318 -14.858 17.309 1.00 48.44 88 ALA A O 1
ATOM 691 N N . ARG A 1 89 ? -25.570 -16.273 17.090 1.00 47.44 89 ARG A N 1
ATOM 692 C CA . ARG A 1 89 ? -26.356 -17.340 16.478 1.00 47.44 89 ARG A CA 1
ATOM 693 C C . ARG A 1 89 ? -27.533 -17.599 17.403 1.00 47.44 89 ARG A C 1
ATOM 695 O O . ARG A 1 89 ? -27.350 -17.892 18.581 1.00 47.44 89 ARG A O 1
ATOM 702 N N . LEU A 1 90 ? -28.709 -17.385 16.834 1.00 49.50 90 LEU A N 1
ATOM 703 C CA . LEU A 1 90 ? -30.012 -17.568 17.431 1.00 49.50 90 LEU A CA 1
ATOM 704 C C . LEU A 1 90 ? -30.010 -18.918 18.147 1.00 49.50 90 LEU A C 1
ATOM 706 O O . LEU A 1 90 ? -29.943 -19.967 17.506 1.00 49.50 90 LEU A O 1
ATOM 710 N N . ARG A 1 91 ? -30.050 -18.896 19.479 1.00 42.62 91 ARG A N 1
ATOM 711 C CA . ARG A 1 91 ? -30.464 -20.064 20.247 1.00 42.62 91 ARG A CA 1
ATOM 712 C C . ARG A 1 91 ? -31.897 -20.330 19.777 1.00 42.62 91 ARG A C 1
ATOM 714 O O . ARG A 1 91 ? -32.749 -19.468 19.976 1.00 42.62 91 ARG A O 1
ATOM 721 N N . ARG A 1 92 ? -32.150 -21.434 19.060 1.00 48.38 92 ARG A N 1
ATOM 722 C CA . ARG A 1 92 ? -33.522 -21.864 18.735 1.00 48.38 92 ARG A CA 1
ATOM 723 C C . ARG A 1 92 ? -34.248 -22.042 20.064 1.00 48.38 92 ARG A C 1
ATOM 725 O O . ARG A 1 92 ? -34.021 -23.029 20.754 1.00 48.38 92 ARG A O 1
ATOM 732 N N . VAL A 1 93 ? -35.064 -21.069 20.439 1.00 52.19 93 VAL A N 1
ATOM 733 C CA . VAL A 1 93 ? -36.120 -21.268 21.426 1.00 52.19 93 VAL A CA 1
ATOM 734 C C . VAL A 1 93 ? -37.321 -21.753 20.622 1.00 52.19 93 VAL A C 1
ATOM 736 O O . VAL A 1 93 ? -37.645 -21.166 19.589 1.00 52.19 93 VAL A O 1
ATOM 739 N N . ALA A 1 94 ? -37.894 -22.888 21.022 1.00 44.44 94 ALA A N 1
ATOM 740 C CA . ALA A 1 94 ? -39.093 -23.437 20.400 1.00 44.44 94 ALA A CA 1
ATOM 741 C C . ALA A 1 94 ? -40.243 -22.411 20.471 1.00 44.44 94 ALA A C 1
ATOM 743 O O . ALA A 1 94 ? -40.330 -21.679 21.461 1.00 44.44 94 ALA A O 1
ATOM 744 N N . PRO A 1 95 ? -41.107 -22.319 19.447 1.00 45.88 95 PRO A N 1
ATOM 745 C CA . PRO A 1 95 ? -42.162 -21.321 19.432 1.00 45.88 95 PRO A CA 1
ATOM 746 C C . PRO A 1 95 ? -43.257 -21.715 20.428 1.00 45.88 95 PRO A C 1
ATOM 748 O O . PRO A 1 95 ? -43.863 -22.776 20.310 1.00 45.88 95 PRO A O 1
ATOM 751 N N . THR A 1 96 ? -43.527 -20.837 21.390 1.00 45.38 96 THR A N 1
ATOM 752 C CA . THR A 1 96 ? -44.847 -20.742 22.019 1.00 45.38 96 THR A CA 1
ATOM 753 C C . THR A 1 96 ? -45.404 -19.378 21.618 1.00 45.38 96 THR A C 1
ATOM 755 O O . THR A 1 96 ? -44.957 -18.336 22.083 1.00 45.38 96 THR A O 1
ATOM 758 N N . GLU A 1 97 ? -46.270 -19.389 20.611 1.00 42.72 97 GLU A N 1
ATOM 759 C CA . GLU A 1 97 ? -47.072 -18.241 20.165 1.00 42.72 97 GLU A CA 1
ATOM 760 C C . GLU A 1 97 ? -48.295 -18.058 21.097 1.00 42.72 97 GLU A C 1
ATOM 762 O O . GLU A 1 97 ? -48.619 -19.014 21.810 1.00 42.72 97 GLU A O 1
ATOM 767 N N . PRO A 1 98 ? -49.050 -16.931 21.058 1.00 57.69 98 PRO A N 1
ATOM 768 C CA . PRO A 1 98 ? -48.950 -15.811 20.111 1.00 57.69 98 PRO A CA 1
ATOM 769 C C . PRO A 1 98 ? -49.051 -14.393 20.729 1.00 57.69 98 PRO A C 1
ATOM 771 O O . PRO A 1 98 ? -49.345 -14.187 21.902 1.00 57.69 98 PRO A O 1
ATOM 774 N N . ALA A 1 99 ? -48.918 -13.417 19.825 1.00 46.62 99 ALA A N 1
ATOM 775 C CA . ALA A 1 99 ? -49.450 -12.052 19.876 1.00 46.62 99 ALA A CA 1
ATOM 776 C C . ALA A 1 99 ? -48.700 -11.018 20.733 1.00 46.62 99 ALA A C 1
ATOM 778 O O . ALA A 1 99 ? -49.043 -10.709 21.869 1.00 46.62 99 ALA A O 1
ATOM 779 N N . GLY A 1 100 ? -47.755 -10.331 20.091 1.00 41.28 100 GLY A N 1
ATOM 780 C CA . GLY A 1 100 ? -47.270 -9.056 20.600 1.00 41.28 100 GLY A CA 1
ATOM 781 C C . GLY A 1 100 ? -46.227 -8.426 19.697 1.00 41.28 100 GLY A C 1
ATOM 782 O O . GLY A 1 100 ? -45.049 -8.684 19.874 1.00 41.28 100 GLY A O 1
ATOM 783 N N . ARG A 1 101 ? -46.679 -7.591 18.750 1.00 45.66 101 ARG A N 1
ATOM 784 C CA . ARG A 1 101 ? -45.908 -6.548 18.045 1.00 45.66 101 ARG A CA 1
ATOM 785 C C . ARG A 1 101 ? -44.528 -6.992 17.529 1.00 45.66 101 ARG A C 1
ATOM 787 O O . ARG A 1 101 ? -43.549 -7.006 18.265 1.00 45.66 101 ARG A O 1
ATOM 794 N N . VAL A 1 102 ? -44.413 -7.196 16.214 1.00 44.47 102 VAL A N 1
ATOM 795 C CA . VAL A 1 102 ? -43.104 -7.264 15.543 1.00 44.47 102 VAL A CA 1
ATOM 796 C C . VAL A 1 102 ? -42.436 -5.892 15.667 1.00 44.47 102 VAL A C 1
ATOM 798 O O . VAL A 1 102 ? -42.615 -5.002 14.834 1.00 44.47 102 VAL A O 1
ATOM 801 N N . GLU A 1 103 ? -41.716 -5.667 16.760 1.00 45.69 103 GLU A N 1
ATOM 802 C CA . GLU A 1 103 ? -40.910 -4.474 16.913 1.00 45.69 103 GLU A CA 1
ATOM 803 C C . GLU A 1 103 ? -39.785 -4.581 15.890 1.00 45.69 103 GLU A C 1
ATOM 805 O O . GLU A 1 103 ? -38.944 -5.480 15.937 1.00 45.69 103 GLU A O 1
ATOM 810 N N . ARG A 1 104 ? -39.800 -3.685 14.897 1.00 41.88 104 ARG A N 1
ATOM 811 C CA . ARG A 1 104 ? -38.673 -3.522 13.984 1.00 41.88 104 ARG A CA 1
ATOM 812 C C . ARG A 1 104 ? -37.467 -3.196 14.853 1.00 41.88 104 ARG A C 1
ATOM 814 O O . ARG A 1 104 ? -37.320 -2.051 15.274 1.00 41.88 104 ARG A O 1
ATOM 821 N N . VAL A 1 105 ? -36.621 -4.191 15.116 1.00 48.09 105 VAL A N 1
ATOM 822 C CA . VAL A 1 105 ? -35.366 -4.014 15.844 1.00 48.09 105 VAL A CA 1
ATOM 823 C C . VAL A 1 105 ? -34.514 -3.055 15.020 1.00 48.09 105 VAL A C 1
ATOM 825 O O . VAL A 1 105 ? -33.793 -3.446 14.102 1.00 48.09 105 VAL A O 1
ATOM 828 N N . ARG A 1 106 ? -34.625 -1.755 15.309 1.00 44.94 106 ARG A N 1
ATOM 829 C CA . ARG A 1 106 ? -33.654 -0.774 14.845 1.00 44.94 106 ARG A CA 1
ATOM 830 C C . ARG A 1 106 ? -32.342 -1.203 15.472 1.00 44.94 106 ARG A C 1
ATOM 832 O O . ARG A 1 106 ? -32.234 -1.268 16.694 1.00 44.94 106 ARG A O 1
ATOM 839 N N . CYS A 1 107 ? -31.363 -1.534 14.636 1.00 45.53 107 CYS A N 1
ATOM 840 C CA . CYS A 1 107 ? -30.027 -1.861 15.108 1.00 45.53 107 CYS A CA 1
ATOM 841 C C . CYS A 1 107 ? -29.576 -0.779 16.105 1.00 45.53 107 CYS A C 1
ATOM 843 O O . CYS A 1 107 ? -29.505 0.401 15.761 1.00 45.53 107 CYS A O 1
ATOM 845 N N . ARG A 1 108 ? -29.306 -1.185 17.354 1.00 47.03 108 ARG A N 1
ATOM 846 C CA . ARG A 1 108 ? -28.966 -0.300 18.486 1.00 47.03 108 ARG A CA 1
ATOM 847 C C . ARG A 1 108 ? -27.645 0.457 18.290 1.00 47.03 108 ARG A C 1
ATOM 849 O O . ARG A 1 108 ? -27.292 1.298 19.108 1.00 47.03 108 ARG A O 1
ATOM 856 N N . TYR A 1 109 ? -26.912 0.186 17.213 1.00 45.47 109 TYR A N 1
ATOM 857 C CA . TYR A 1 109 ? -25.687 0.894 16.878 1.00 45.47 109 TYR A CA 1
ATOM 858 C C . TYR A 1 109 ? -25.951 1.940 15.796 1.00 45.47 109 TYR A C 1
ATOM 860 O O . TYR A 1 109 ? -25.979 1.610 14.609 1.00 45.47 109 TYR A O 1
ATOM 868 N N . PRO A 1 110 ? -26.114 3.221 16.170 1.00 45.59 110 PRO A N 1
ATOM 869 C CA . PRO A 1 110 ? -26.168 4.279 15.189 1.00 45.59 110 PRO A CA 1
ATOM 870 C C . PRO A 1 110 ? -24.789 4.376 14.530 1.00 45.59 110 PRO A C 1
ATOM 872 O O . PRO A 1 110 ? -23.783 4.682 15.172 1.00 45.59 110 PRO A O 1
ATOM 875 N N . THR A 1 111 ? -24.748 4.218 13.212 1.00 48.78 111 THR A N 1
ATOM 876 C CA . THR A 1 111 ? -23.603 4.567 12.353 1.00 48.78 111 THR A CA 1
ATOM 877 C C . THR A 1 111 ? -23.214 6.059 12.443 1.00 48.78 111 THR A C 1
ATOM 879 O O . THR A 1 111 ? -22.263 6.497 11.802 1.00 48.78 111 THR A O 1
ATOM 882 N N . ARG A 1 112 ? -23.877 6.850 13.308 1.00 45.09 112 ARG A N 1
ATO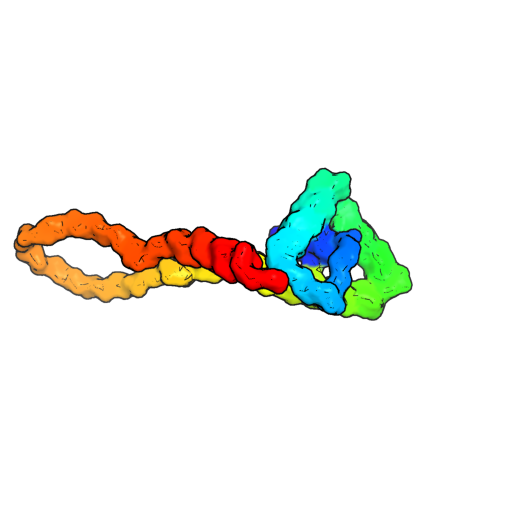M 883 C CA . ARG A 1 112 ? -23.593 8.265 13.602 1.00 45.09 112 ARG A CA 1
ATOM 884 C C . ARG A 1 112 ? -22.278 8.537 14.339 1.00 45.09 112 ARG A C 1
ATOM 886 O O . ARG A 1 112 ? -21.890 9.700 14.416 1.00 45.09 112 ARG A O 1
ATOM 893 N N . ARG A 1 113 ? -21.560 7.538 14.866 1.00 43.66 113 ARG A N 1
ATOM 894 C CA . ARG A 1 113 ? -20.333 7.813 15.648 1.00 43.66 113 ARG A CA 1
ATOM 895 C C . ARG A 1 113 ? -19.111 8.224 14.811 1.00 43.66 113 ARG A C 1
ATOM 897 O O . ARG A 1 113 ? -18.127 8.670 15.389 1.00 43.66 113 ARG A O 1
ATOM 904 N N . TYR A 1 114 ? -19.195 8.172 13.478 1.00 41.44 114 TYR A N 1
ATOM 905 C CA . TYR A 1 114 ? -18.152 8.701 12.586 1.00 41.44 114 TYR A CA 1
ATOM 906 C C . TYR A 1 114 ? -18.314 10.185 12.226 1.00 41.44 114 TYR A C 1
ATOM 908 O O . TYR A 1 114 ? -17.360 10.780 11.738 1.00 41.44 114 TYR A O 1
ATOM 916 N N . ARG A 1 115 ? -19.463 10.819 12.514 1.00 45.41 115 ARG A N 1
ATOM 917 C CA . ARG A 1 115 ? -19.636 12.259 12.241 1.00 45.41 115 ARG A CA 1
ATOM 918 C C . ARG A 1 115 ? -18.947 13.138 13.298 1.00 45.41 115 ARG A C 1
ATOM 920 O O . ARG A 1 115 ? -18.317 14.124 12.950 1.00 45.41 115 ARG A O 1
ATOM 927 N N . HIS A 1 116 ? -18.933 12.717 14.567 1.00 40.38 116 HIS A N 1
ATOM 928 C CA . HIS A 1 116 ? -18.347 13.522 15.652 1.00 40.38 116 HIS A CA 1
ATOM 929 C C . HIS A 1 116 ? -16.839 13.333 15.893 1.00 40.38 116 HIS A C 1
ATOM 931 O O . HIS A 1 116 ? -16.229 14.184 16.537 1.00 40.38 116 HIS A O 1
ATOM 937 N N . ALA A 1 117 ? -16.213 12.262 15.392 1.00 38.47 117 ALA A N 1
ATOM 938 C CA . ALA A 1 117 ? -14.756 12.104 15.506 1.00 38.47 117 ALA A CA 1
ATOM 939 C C . ALA A 1 117 ? -13.989 13.037 14.546 1.00 38.47 117 ALA A C 1
ATOM 941 O O . ALA A 1 117 ? -12.874 13.446 14.855 1.00 38.47 117 ALA A O 1
ATOM 942 N N . LEU A 1 118 ? -14.613 13.424 13.425 1.00 39.81 118 LEU A N 1
ATOM 943 C CA . LEU A 1 118 ? -14.100 14.455 12.517 1.00 39.81 118 LEU A CA 1
ATOM 944 C C . LEU A 1 118 ? -14.324 15.874 13.071 1.00 39.81 118 LEU A C 1
ATOM 946 O O . LEU A 1 118 ? -13.482 16.741 12.881 1.00 39.81 118 LEU A O 1
ATOM 950 N N . GLU A 1 119 ? -15.403 16.108 13.824 1.00 40.00 119 GLU A N 1
ATOM 951 C CA . GLU A 1 119 ? -15.732 17.446 14.349 1.00 40.00 119 GLU A CA 1
ATOM 952 C C . GLU A 1 119 ? -14.959 17.845 15.620 1.00 40.00 119 GLU A C 1
ATOM 954 O O . GLU A 1 119 ? -14.852 19.036 15.910 1.00 40.00 119 GLU A O 1
ATOM 959 N N . ARG A 1 120 ? -14.389 16.896 16.382 1.00 41.19 120 ARG A N 1
ATOM 960 C CA . ARG A 1 120 ? -13.562 17.219 17.567 1.00 41.19 120 ARG A CA 1
ATOM 961 C C . ARG A 1 120 ? -12.081 17.480 17.269 1.00 41.19 120 ARG A C 1
ATOM 963 O O . ARG A 1 120 ? -11.388 17.940 18.165 1.00 41.19 120 ARG A O 1
ATOM 970 N N . ARG A 1 121 ? -11.604 17.210 16.048 1.00 41.91 121 ARG A N 1
ATOM 971 C CA . ARG A 1 121 ? -10.232 17.543 15.608 1.00 41.91 121 ARG A CA 1
ATOM 972 C C . ARG A 1 121 ? -10.104 18.930 14.954 1.00 41.91 121 ARG A C 1
ATOM 974 O O . ARG A 1 121 ? -8.988 19.336 14.681 1.00 41.91 121 ARG A O 1
ATOM 981 N N . ASN A 1 122 ? -11.216 19.650 14.753 1.00 38.03 122 ASN A N 1
ATOM 982 C CA . ASN A 1 122 ? -11.247 21.032 14.234 1.00 38.03 122 ASN A CA 1
ATOM 983 C C . ASN A 1 122 ? -11.548 22.083 15.321 1.00 38.03 122 ASN A C 1
ATOM 985 O O . ASN A 1 122 ? -11.958 23.203 15.027 1.00 38.03 122 ASN A O 1
ATOM 989 N N . ARG A 1 123 ? -11.396 21.720 16.592 1.00 40.59 123 ARG A N 1
ATOM 990 C CA . ARG A 1 123 ? -11.283 22.672 17.701 1.00 40.59 123 ARG A CA 1
ATOM 991 C C . ARG A 1 123 ? -9.939 22.373 18.339 1.00 40.59 123 ARG A C 1
ATOM 993 O O . ARG A 1 123 ? -9.603 21.197 18.403 1.00 40.59 123 ARG A O 1
ATOM 1000 N N . TRP A 1 124 ? -9.254 23.402 18.815 1.00 35.16 124 TRP A N 1
ATOM 1001 C CA . TRP A 1 124 ? -7.890 23.418 19.361 1.00 35.16 124 TRP A CA 1
ATOM 1002 C C . TRP A 1 124 ? -6.829 23.871 18.346 1.00 35.16 124 TRP A C 1
ATOM 1004 O O . TRP A 1 124 ? -6.486 23.146 17.416 1.00 35.16 124 TRP A O 1
ATOM 1014 N N . CYS A 1 125 ? -6.463 25.139 18.593 1.00 38.34 125 CYS A N 1
ATOM 1015 C CA . CYS A 1 125 ? -5.385 26.013 18.132 1.00 38.34 125 CYS A CA 1
ATOM 1016 C C . CYS A 1 125 ? -4.150 25.369 17.512 1.00 38.34 125 CYS A C 1
ATOM 1018 O O . CYS A 1 125 ? -3.659 24.367 18.077 1.00 38.34 125 CYS A O 1
#